Protein AF-A0A4Q2QRM8-F1 (afdb_monomer_lite)

pLDDT: mean 93.59, std 9.19, range [62.06, 98.31]

Secondary structure (DSSP, 8-state):
--PPP-EEEEE--SHHHHHHHHHHHHTT--SEEEEE---

Structure (mmCIF, N/CA/C/O backbone):
data_AF-A0A4Q2QRM8-F1
#
_entry.id   AF-A0A4Q2QRM8-F1
#
loop_
_atom_site.group_PDB
_atom_site.id
_atom_site.type_symbol
_atom_site.label_atom_id
_atom_site.label_alt_id
_atom_site.label_comp_id
_atom_site.label_asym_id
_atom_site.label_entity_id
_atom_site.label_seq_id
_atom_site.pdbx_PDB_ins_code
_atom_site.Cartn_x
_atom_site.Cartn_y
_atom_site.Cartn_z
_atom_site.occupancy
_atom_site.B_iso_or_equiv
_atom_site.auth_seq_id
_atom_site.auth_comp_id
_atom_site.auth_asym_id
_atom_site.auth_atom_id
_atom_site.pdbx_PDB_model_num
ATOM 1 N N . MET A 1 1 ? -25.849 -3.363 15.695 1.00 63.81 1 MET A N 1
ATOM 2 C CA . MET A 1 1 ? -25.584 -2.598 14.457 1.00 63.81 1 MET A CA 1
ATOM 3 C C . MET A 1 1 ? -24.456 -3.303 13.722 1.00 63.81 1 MET A C 1
ATOM 5 O O . MET A 1 1 ? -23.426 -3.519 14.340 1.00 63.81 1 MET A O 1
ATOM 9 N N . LYS A 1 2 ? -24.661 -3.763 12.483 1.00 62.06 2 LYS A N 1
ATOM 10 C CA . LYS A 1 2 ? -23.608 -4.445 11.713 1.00 62.06 2 LYS A CA 1
ATOM 11 C C . LYS A 1 2 ? -22.802 -3.367 10.981 1.00 62.06 2 LYS A C 1
ATOM 13 O O . LYS A 1 2 ? -23.347 -2.718 10.095 1.00 62.06 2 LYS A O 1
ATOM 18 N N . THR A 1 3 ? -21.566 -3.118 11.398 1.00 78.31 3 THR A N 1
ATOM 19 C CA . THR A 1 3 ? -20.637 -2.223 10.696 1.00 78.31 3 THR A CA 1
ATOM 20 C C . THR A 1 3 ? -19.933 -3.011 9.601 1.00 78.31 3 THR A C 1
ATOM 22 O O . THR A 1 3 ? -19.333 -4.050 9.865 1.00 78.31 3 THR A O 1
ATOM 25 N N . PHE A 1 4 ? -20.042 -2.540 8.362 1.00 83.44 4 PHE A N 1
ATOM 26 C CA . PHE A 1 4 ? -19.257 -3.063 7.249 1.00 83.44 4 PHE A CA 1
ATOM 27 C C . PHE A 1 4 ? -17.955 -2.262 7.172 1.00 83.44 4 PHE A C 1
ATOM 29 O O . PHE A 1 4 ? -18.003 -1.032 7.150 1.00 83.44 4 PHE A O 1
ATOM 36 N N . GLY A 1 5 ? -16.815 -2.956 7.182 1.00 91.38 5 GLY A N 1
ATOM 37 C CA . GLY A 1 5 ? -15.500 -2.330 7.048 1.00 91.38 5 GLY A CA 1
ATOM 38 C C . GLY A 1 5 ? -15.271 -1.772 5.643 1.00 91.38 5 GLY A C 1
ATOM 39 O O . GLY A 1 5 ? -15.836 -2.261 4.659 1.00 91.38 5 GLY A O 1
ATOM 40 N N . LYS A 1 6 ? -14.441 -0.738 5.545 1.00 95.00 6 LYS A N 1
ATOM 41 C CA . LYS A 1 6 ? -14.007 -0.133 4.287 1.00 95.00 6 LYS A CA 1
ATOM 42 C C . LYS A 1 6 ? -12.900 -0.984 3.676 1.00 95.00 6 LYS A C 1
ATOM 44 O O . LYS A 1 6 ? -11.771 -0.990 4.165 1.00 95.00 6 LYS A O 1
ATOM 49 N N . LYS A 1 7 ? -13.231 -1.655 2.576 1.00 96.12 7 LYS A N 1
ATOM 50 C CA . LYS A 1 7 ? -12.273 -2.361 1.727 1.00 96.12 7 LYS A CA 1
ATOM 51 C C . LYS A 1 7 ? -11.858 -1.472 0.559 1.00 96.12 7 LYS A C 1
ATOM 53 O O . LYS A 1 7 ? -12.717 -1.007 -0.190 1.00 96.12 7 LYS A O 1
ATOM 58 N N . VAL A 1 8 ? -10.558 -1.248 0.401 1.00 97.25 8 VAL A N 1
ATOM 59 C CA . VAL A 1 8 ? -9.975 -0.435 -0.674 1.00 97.25 8 VAL A CA 1
ATOM 60 C C . VAL A 1 8 ? -9.015 -1.293 -1.487 1.00 97.25 8 VAL A C 1
ATOM 62 O O . VAL A 1 8 ? -8.217 -2.042 -0.929 1.00 97.25 8 VAL A O 1
ATOM 65 N N . VAL A 1 9 ? -9.097 -1.185 -2.812 1.00 98.06 9 VAL A N 1
ATOM 66 C CA . VAL A 1 9 ? -8.193 -1.866 -3.744 1.00 98.06 9 VAL A CA 1
ATOM 67 C C . VAL A 1 9 ? -7.476 -0.802 -4.568 1.00 98.06 9 VAL A C 1
ATOM 69 O O . VAL A 1 9 ? -8.112 -0.074 -5.329 1.00 98.06 9 VAL A O 1
ATOM 72 N N . LEU A 1 10 ? -6.165 -0.699 -4.385 1.00 97.81 10 LEU A N 1
ATOM 73 C CA . LEU A 1 10 ? -5.270 0.145 -5.162 1.00 97.81 10 LEU A CA 1
ATOM 74 C C . LEU A 1 10 ? -4.733 -0.652 -6.354 1.00 97.81 10 LEU A C 1
ATOM 76 O O . LEU A 1 10 ? -4.211 -1.750 -6.174 1.00 97.81 10 LEU A O 1
ATOM 80 N N . ILE A 1 11 ? -4.827 -0.074 -7.552 1.00 97.88 11 ILE A N 1
ATOM 81 C CA . ILE A 1 11 ? -4.220 -0.617 -8.771 1.00 97.88 11 ILE A CA 1
ATOM 82 C C . ILE A 1 11 ? -3.086 0.318 -9.204 1.00 97.88 11 ILE A C 1
ATOM 84 O O . ILE A 1 11 ? -3.339 1.494 -9.469 1.00 97.88 11 ILE A O 1
ATOM 88 N N . GLY A 1 12 ? -1.864 -0.208 -9.279 1.00 97.56 12 GLY A N 1
ATOM 89 C CA . GLY A 1 12 ? -0.631 0.539 -9.522 1.00 97.56 12 GLY A CA 1
ATOM 90 C C . GLY A 1 12 ? 0.096 0.894 -8.219 1.00 97.56 12 GLY A C 1
ATOM 91 O O . GLY A 1 12 ? -0.368 1.769 -7.488 1.00 97.56 12 GLY A O 1
ATOM 92 N N . ASP A 1 13 ? 1.235 0.257 -7.939 1.00 95.56 13 ASP A N 1
ATOM 93 C CA . ASP A 1 13 ? 2.072 0.435 -6.739 1.00 95.56 13 ASP A CA 1
ATOM 94 C C . ASP A 1 13 ? 3.296 1.346 -6.942 1.00 95.56 13 ASP A C 1
ATOM 96 O O . ASP A 1 13 ? 4.115 1.510 -6.036 1.00 95.56 13 ASP A O 1
ATOM 100 N N . GLY A 1 14 ? 3.377 2.022 -8.094 1.00 96.12 14 GLY A N 1
ATOM 101 C CA . GLY A 1 14 ? 4.402 3.031 -8.365 1.00 96.12 14 GLY A CA 1
ATOM 102 C C . GLY A 1 14 ? 4.429 4.173 -7.334 1.00 96.12 14 GLY A C 1
ATOM 103 O O . GLY A 1 14 ? 3.679 4.202 -6.358 1.00 96.12 14 GLY A O 1
ATOM 104 N N . SER A 1 15 ? 5.275 5.183 -7.545 1.00 98.00 15 SER A N 1
ATOM 105 C CA . SER A 1 15 ? 5.491 6.271 -6.567 1.00 98.00 15 SER A CA 1
ATOM 106 C C . SER A 1 15 ? 4.201 6.940 -6.064 1.00 98.00 15 SER A C 1
ATOM 108 O O . SER A 1 15 ? 4.080 7.265 -4.883 1.00 98.00 15 SER A O 1
ATOM 110 N N . VAL A 1 16 ? 3.211 7.108 -6.942 1.00 98.00 16 VAL A N 1
ATOM 111 C CA . VAL A 1 16 ? 1.901 7.678 -6.597 1.00 98.00 16 VAL A CA 1
ATOM 112 C C . VAL A 1 16 ? 1.072 6.703 -5.759 1.00 98.00 16 VAL A C 1
ATOM 114 O O . VAL A 1 16 ? 0.530 7.087 -4.723 1.00 98.00 16 VAL A O 1
ATOM 117 N N . GLY A 1 17 ? 0.994 5.441 -6.183 1.00 97.94 17 GLY A N 1
ATOM 118 C CA . GLY A 1 17 ? 0.208 4.415 -5.505 1.00 97.94 17 GLY A CA 1
ATOM 119 C C . GLY A 1 17 ? 0.738 4.102 -4.111 1.00 97.94 17 GLY A C 1
ATOM 120 O O . GLY A 1 17 ? -0.015 4.122 -3.140 1.00 97.94 17 GLY A O 1
ATOM 121 N N . SER A 1 18 ? 2.048 3.911 -3.988 1.00 97.44 18 SER A N 1
ATOM 122 C CA . SER A 1 18 ? 2.724 3.698 -2.703 1.00 97.44 18 SER A CA 1
ATOM 123 C C . SER A 1 18 ? 2.567 4.885 -1.743 1.00 97.44 18 SER A C 1
ATOM 125 O O . SER A 1 18 ? 2.280 4.679 -0.562 1.00 97.44 18 SER A O 1
ATOM 127 N N . SER A 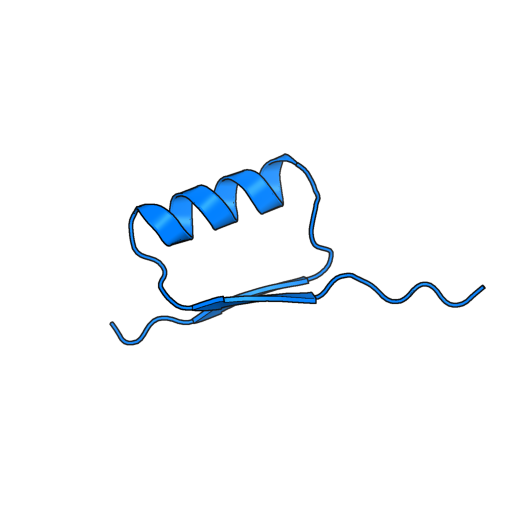1 19 ? 2.653 6.128 -2.234 1.00 98.31 19 SER A N 1
ATOM 128 C CA . SER A 1 19 ? 2.394 7.327 -1.415 1.00 98.31 19 SER A CA 1
ATOM 129 C C . SER A 1 19 ? 0.948 7.380 -0.912 1.00 98.31 19 SER A C 1
ATOM 131 O O . SER A 1 19 ? 0.699 7.723 0.246 1.00 98.31 19 SER A O 1
ATOM 133 N N . TYR A 1 20 ? -0.013 7.001 -1.760 1.00 97.88 20 TYR A N 1
ATOM 134 C CA . TYR A 1 20 ? -1.418 6.906 -1.371 1.00 97.88 20 TYR A CA 1
ATOM 135 C C . TYR A 1 20 ? -1.645 5.798 -0.335 1.00 97.88 20 TYR A C 1
ATOM 137 O O . TYR A 1 20 ? -2.280 6.043 0.691 1.00 97.88 20 TYR A O 1
ATOM 145 N N . ALA A 1 21 ? -1.073 4.609 -0.545 1.00 97.94 21 ALA A N 1
ATOM 146 C CA . ALA A 1 21 ? -1.147 3.505 0.408 1.00 97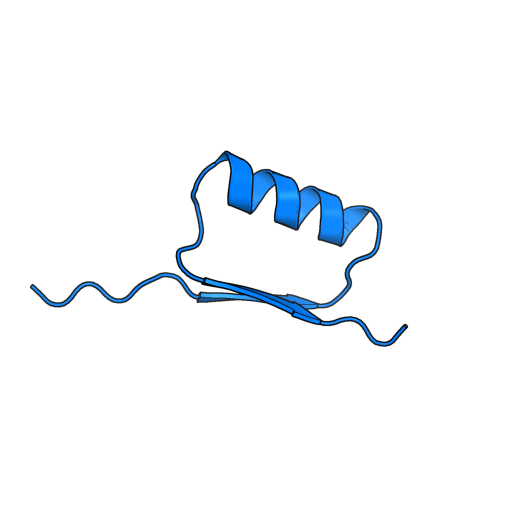.94 21 ALA A CA 1
ATOM 147 C C . ALA A 1 21 ? -0.573 3.902 1.779 1.00 97.94 21 ALA A C 1
ATOM 149 O O . ALA A 1 21 ? -1.203 3.665 2.810 1.00 97.94 21 ALA A O 1
ATOM 150 N N . PHE A 1 22 ? 0.573 4.588 1.797 1.00 97.81 22 PHE A N 1
ATOM 151 C CA . PHE A 1 22 ? 1.179 5.098 3.026 1.00 97.81 22 PHE A CA 1
ATOM 152 C C . PHE A 1 22 ? 0.261 6.081 3.768 1.00 97.81 22 PHE A C 1
ATOM 154 O O . PHE A 1 22 ? 0.049 5.945 4.976 1.00 97.81 22 PHE A O 1
ATOM 161 N N . ALA A 1 23 ? -0.332 7.046 3.060 1.00 98.12 23 ALA A N 1
ATOM 162 C CA . ALA A 1 23 ? -1.277 7.992 3.653 1.00 98.12 23 ALA A CA 1
ATOM 163 C C . ALA A 1 23 ? -2.518 7.283 4.230 1.00 98.12 23 ALA A C 1
ATOM 165 O O . ALA A 1 23 ? -2.950 7.587 5.341 1.00 98.12 23 ALA A O 1
ATOM 166 N N . MET A 1 24 ? -3.055 6.294 3.511 1.00 97.25 24 MET A N 1
ATOM 167 C CA . MET A 1 24 ? -4.235 5.530 3.931 1.00 97.25 24 MET A CA 1
ATOM 168 C C . MET A 1 24 ? -3.984 4.718 5.205 1.00 97.25 24 MET A C 1
ATOM 170 O O . MET A 1 24 ? -4.843 4.686 6.090 1.00 97.25 24 MET A O 1
ATOM 174 N N . VAL A 1 25 ? -2.804 4.099 5.315 1.00 95.81 25 VAL A N 1
ATOM 175 C CA . VAL A 1 25 ? -2.395 3.328 6.498 1.00 95.81 25 VAL A CA 1
ATOM 176 C C . VAL A 1 25 ? -2.132 4.248 7.688 1.00 95.81 25 VAL A C 1
ATOM 178 O O . VAL A 1 25 ? -2.655 4.011 8.773 1.00 95.81 25 VAL A O 1
ATOM 181 N N . THR A 1 26 ? -1.362 5.321 7.496 1.00 97.94 26 THR A N 1
ATOM 182 C CA . THR A 1 26 ? -0.997 6.242 8.591 1.00 97.94 26 THR A CA 1
ATOM 183 C C . THR A 1 26 ? -2.197 6.975 9.186 1.00 97.94 26 THR A C 1
ATOM 185 O O . THR A 1 26 ? -2.204 7.267 10.380 1.00 97.94 26 THR A O 1
ATOM 188 N N . GLN A 1 27 ? -3.224 7.242 8.381 1.00 97.69 27 GLN A N 1
ATOM 189 C CA . GLN A 1 27 ? -4.461 7.886 8.825 1.00 97.69 27 GLN A CA 1
ATOM 190 C C . GLN A 1 27 ? -5.543 6.887 9.277 1.00 97.69 27 GLN A C 1
ATOM 192 O O . GLN A 1 27 ? -6.605 7.316 9.725 1.00 97.69 27 GLN A O 1
ATOM 197 N N . GLY A 1 28 ? -5.308 5.572 9.161 1.00 95.62 28 GLY A N 1
ATOM 198 C CA . GLY A 1 28 ? -6.264 4.536 9.572 1.00 95.62 28 GLY A CA 1
ATOM 199 C C . GLY A 1 28 ? -7.592 4.580 8.805 1.00 95.62 28 GLY A C 1
ATOM 200 O O . GLY A 1 28 ? -8.657 4.401 9.392 1.00 95.62 28 GLY A O 1
ATOM 201 N N . VAL A 1 29 ? -7.553 4.886 7.505 1.00 95.75 29 VAL A N 1
ATOM 202 C CA . VAL A 1 29 ? -8.763 5.189 6.713 1.00 95.75 29 VAL A CA 1
ATOM 203 C C . VAL A 1 29 ? -9.479 3.934 6.211 1.00 95.75 29 VAL A C 1
ATOM 205 O O . VAL A 1 29 ? -10.705 3.957 6.059 1.00 95.75 29 VAL A O 1
ATOM 208 N N . ALA A 1 30 ? -8.731 2.865 5.931 1.00 96.06 30 ALA A N 1
ATOM 209 C CA . ALA A 1 30 ? -9.249 1.603 5.408 1.00 96.06 30 ALA A CA 1
ATOM 210 C C . ALA A 1 30 ? -9.060 0.470 6.422 1.00 96.06 30 ALA A C 1
ATOM 212 O O . ALA A 1 30 ? -8.002 0.359 7.037 1.00 96.06 30 ALA A O 1
ATOM 213 N N . ASP A 1 31 ? -10.077 -0.383 6.545 1.00 95.62 31 ASP A N 1
ATOM 214 C CA . ASP A 1 31 ? -10.035 -1.582 7.388 1.00 95.62 31 ASP A CA 1
ATOM 215 C C . ASP A 1 31 ? -9.336 -2.746 6.661 1.00 95.62 31 ASP A C 1
ATOM 217 O O . ASP A 1 31 ? -8.691 -3.586 7.283 1.00 95.62 31 ASP A O 1
ATOM 221 N N . GLU A 1 32 ? -9.441 -2.781 5.328 1.00 96.00 32 GLU A N 1
ATOM 222 C CA . GLU A 1 32 ? -8.735 -3.720 4.454 1.00 96.00 32 GLU A CA 1
ATOM 223 C C . GLU A 1 32 ? -8.195 -2.964 3.232 1.00 96.00 32 GLU A C 1
ATOM 225 O O . GLU A 1 32 ? -8.948 -2.265 2.547 1.00 96.00 32 GLU A O 1
ATOM 230 N N . PHE A 1 33 ? -6.898 -3.102 2.946 1.00 97.56 33 PHE A N 1
ATOM 231 C CA . PHE A 1 33 ? -6.234 -2.428 1.829 1.00 97.56 33 PHE A CA 1
ATOM 232 C C . PHE A 1 33 ? -5.470 -3.444 0.979 1.00 97.56 33 PHE A C 1
ATOM 234 O O . PHE A 1 33 ? -4.571 -4.123 1.471 1.00 97.56 33 PHE A O 1
ATOM 241 N N . VAL A 1 34 ? -5.839 -3.557 -0.294 1.00 98.00 34 VAL A N 1
ATOM 242 C CA . VAL A 1 34 ? -5.225 -4.480 -1.259 1.00 98.00 34 VAL A CA 1
ATOM 243 C C . VAL A 1 34 ? -4.479 -3.666 -2.308 1.00 98.00 34 VAL A C 1
ATOM 245 O O . VAL A 1 34 ? -5.006 -2.664 -2.782 1.00 98.00 34 VAL A O 1
ATOM 248 N N . ILE A 1 35 ? -3.279 -4.102 -2.685 1.00 98.00 35 ILE A N 1
ATOM 249 C CA . ILE A 1 35 ? -2.471 -3.490 -3.746 1.00 98.00 35 ILE A CA 1
ATOM 250 C C . ILE A 1 35 ? -2.306 -4.510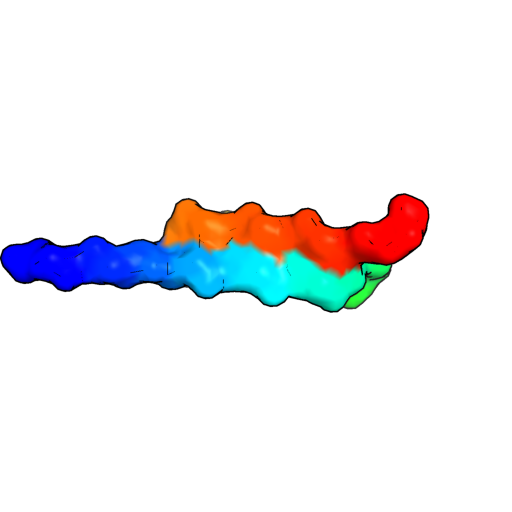 -4.870 1.00 98.00 35 ILE A C 1
ATOM 252 O O . ILE A 1 35 ? -1.998 -5.672 -4.605 1.00 98.00 35 ILE A O 1
ATOM 256 N N . ILE A 1 36 ? -2.531 -4.080 -6.107 1.00 97.88 36 ILE A N 1
ATOM 257 C CA . ILE A 1 36 ? -2.324 -4.878 -7.317 1.00 97.88 36 ILE A CA 1
ATOM 258 C C . ILE A 1 36 ? -1.466 -4.05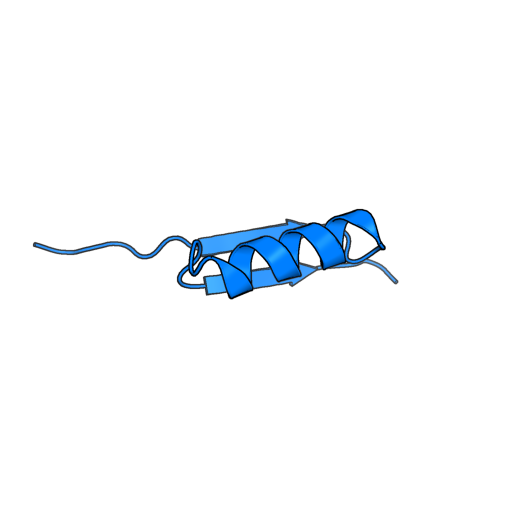9 -8.279 1.00 97.88 36 ILE A C 1
ATOM 260 O O . ILE A 1 36 ? -1.811 -2.921 -8.586 1.00 97.88 36 ILE A O 1
ATOM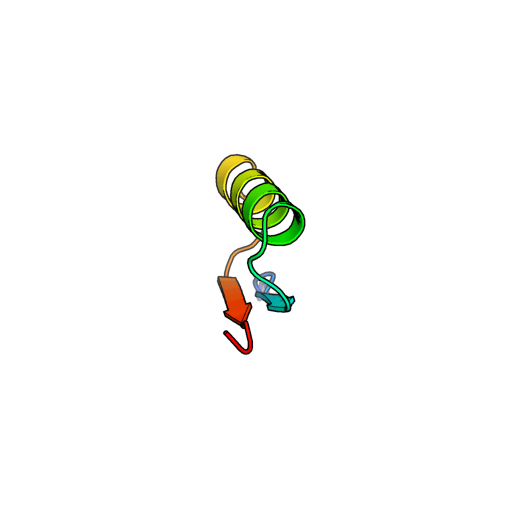 264 N N . ASP A 1 37 ? -0.398 -4.653 -8.796 1.00 96.81 37 ASP A N 1
ATOM 265 C CA . ASP A 1 37 ? 0.399 -4.118 -9.902 1.00 96.81 37 ASP A CA 1
ATOM 266 C C . ASP A 1 37 ? 0.606 -5.223 -10.957 1.00 96.81 37 ASP A C 1
ATOM 268 O O . ASP A 1 37 ? 0.286 -6.389 -10.711 1.00 96.81 37 ASP A O 1
ATOM 272 N N . ILE A 1 38 ? 1.059 -4.846 -12.149 1.00 93.75 38 ILE A N 1
ATOM 273 C CA . ILE A 1 38 ? 1.314 -5.743 -13.285 1.00 93.75 38 ILE A CA 1
ATOM 274 C C . ILE A 1 38 ? 2.827 -6.000 -13.456 1.00 93.75 38 ILE A C 1
ATOM 276 O O . ILE A 1 38 ? 3.197 -6.823 -14.291 1.00 93.75 38 ILE A O 1
ATOM 280 N N . ALA A 1 39 ? 3.686 -5.303 -12.700 1.00 68.44 39 ALA A N 1
ATOM 281 C CA . ALA A 1 39 ? 5.141 -5.482 -12.722 1.00 68.44 39 ALA A CA 1
ATOM 282 C C . ALA A 1 39 ? 5.597 -6.950 -12.603 1.00 68.44 39 ALA A C 1
ATOM 284 O O . ALA A 1 39 ? 5.038 -7.699 -11.767 1.00 68.44 39 ALA A O 1
#

Foldseek 3D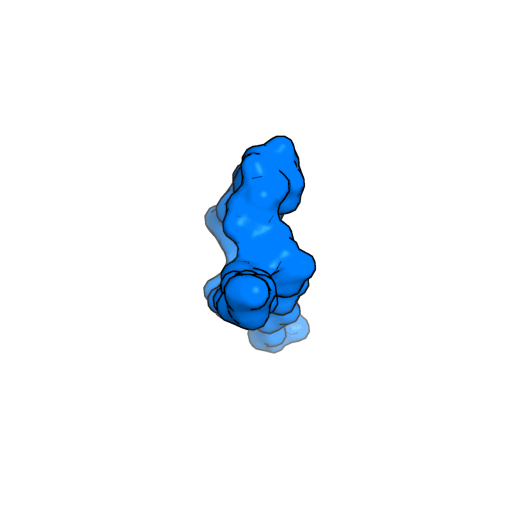i:
DDDDWAAEEAEDCPPVRVVVVVVCVVVVPGPHYHYDYPD

Radius of gyration: 11.38 Å; chains: 1; bounding box: 31×14×28 Å

Sequence (39 aa):
MKTFGKKVVLIGDGSVGSSYAFAMVTQGVADEFVIIDIA